Protein AF-A0A9P4SHT7-F1 (afdb_monomer)

Nearest PDB structures (foldseek):
  1g5z-assembly1_A-2  TM=4.386E-01  e=7.631E+00  Borreliella burgdorferi

Mean predicted aligned error: 5.41 Å

pLDDT: mean 90.02, std 9.53, range [49.56, 98.0]

Foldseek 3Di:
DDDDDQPLVNVLVVLVVLLVVQLVDLVSPPQWDQDPVGIAADPVCHSCHDPVSVVSVVSNCVSVVHDDDDDDDDD

Organism: NCBI:txid1346257

Solvent-accessible surface area (backbone atoms only — not comparable to full-atom values): 4661 Å² total; per-residue (Å²): 130,87,73,75,84,74,52,61,70,57,49,41,54,53,49,54,53,46,59,61,41,22,53,74,33,39,94,59,28,93,68,45,38,82,47,99,93,41,76,33,50,30,88,92,40,39,53,79,42,52,72,66,51,51,53,50,52,53,50,47,40,45,63,73,68,47,87,78,78,80,81,77,80,86,129

Secondary structure (DSSP, 8-state):
----PPPHHHHHHHHHHHHHHHTT-GGG-TT-EEETTEEE--TTTGGG--HHHHHHHHHHHHHTTPPPPPPPPP-

Structure (mmCIF, N/CA/C/O backbone):
data_AF-A0A9P4SHT7-F1
#
_entry.id   AF-A0A9P4SHT7-F1
#
loop_
_atom_site.group_PDB
_atom_site.id
_atom_site.type_symbol
_atom_site.label_atom_id
_atom_site.label_alt_id
_atom_site.label_comp_id
_atom_site.label_asym_id
_atom_site.label_entity_id
_atom_site.label_seq_id
_atom_site.pdbx_PDB_ins_code
_atom_site.Cartn_x
_atom_site.Cartn_y
_atom_site.Cartn_z
_atom_site.occupancy
_atom_site.B_iso_or_equiv
_atom_site.auth_seq_id
_atom_site.auth_comp_id
_atom_site.auth_asym_id
_atom_site.auth_atom_id
_atom_site.pdbx_PDB_model_num
ATOM 1 N N . GLN A 1 1 ? -19.744 -13.061 -2.471 1.00 49.56 1 GLN A N 1
ATOM 2 C CA . GLN A 1 1 ? -19.991 -14.008 -1.361 1.00 49.56 1 GLN A CA 1
ATOM 3 C C . GLN A 1 1 ? -19.147 -13.560 -0.180 1.00 49.56 1 GLN A C 1
ATOM 5 O O . GLN A 1 1 ? -18.015 -13.156 -0.406 1.00 49.56 1 GLN A O 1
ATOM 10 N N . LEU A 1 2 ? -19.760 -13.491 1.006 1.00 64.69 2 LEU A N 1
ATOM 11 C CA . LEU A 1 2 ? -19.354 -12.671 2.158 1.00 64.69 2 LEU A CA 1
ATOM 12 C C . LEU A 1 2 ? -17.874 -12.835 2.522 1.00 64.69 2 LEU A C 1
ATOM 14 O O . LEU A 1 2 ? -17.481 -13.863 3.064 1.00 64.69 2 LEU A O 1
ATOM 18 N N . THR A 1 3 ? -17.061 -11.810 2.269 1.00 59.72 3 THR A N 1
ATOM 19 C CA . THR A 1 3 ? -15.750 -11.744 2.908 1.00 59.72 3 THR A CA 1
ATOM 20 C C . THR A 1 3 ? -15.992 -11.286 4.333 1.00 59.72 3 THR A C 1
ATOM 22 O O . THR A 1 3 ? -16.467 -10.171 4.556 1.00 59.72 3 THR A O 1
ATOM 25 N N . THR A 1 4 ? -15.725 -12.166 5.291 1.00 83.50 4 THR A N 1
ATOM 26 C CA . THR A 1 4 ? -15.669 -11.835 6.712 1.00 83.50 4 THR A CA 1
ATOM 27 C C . THR A 1 4 ? -14.931 -10.510 6.883 1.00 83.50 4 THR A C 1
ATOM 29 O O . THR A 1 4 ? -13.869 -10.323 6.284 1.00 83.50 4 THR A O 1
ATOM 32 N N . ALA A 1 5 ? -15.505 -9.578 7.646 1.00 87.25 5 ALA A N 1
ATOM 33 C CA . ALA A 1 5 ? -14.859 -8.294 7.883 1.00 87.25 5 ALA A CA 1
ATOM 34 C C . ALA A 1 5 ? -13.456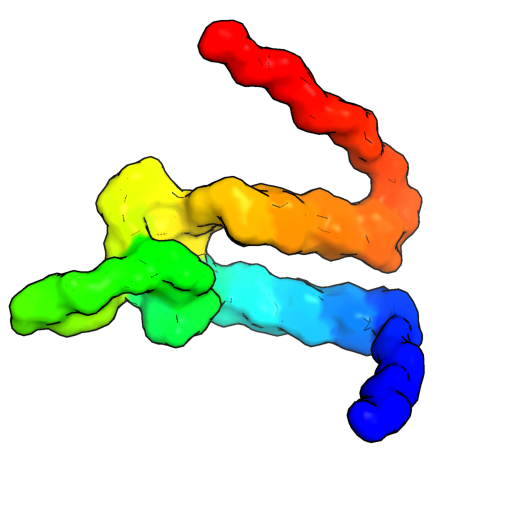 -8.535 8.456 1.00 87.25 5 ALA A C 1
ATOM 36 O O . ALA A 1 5 ? -13.290 -9.312 9.398 1.00 87.25 5 ALA A O 1
ATOM 37 N N . VAL A 1 6 ? -12.449 -7.893 7.868 1.00 89.94 6 VAL A N 1
ATOM 38 C CA . VAL A 1 6 ? -11.079 -7.961 8.374 1.00 89.94 6 VAL A CA 1
ATOM 39 C C . VAL A 1 6 ? -10.994 -7.036 9.589 1.00 89.94 6 VAL A C 1
ATOM 41 O O . VAL A 1 6 ? -11.284 -5.846 9.447 1.00 89.94 6 VAL A O 1
ATOM 44 N N . PRO A 1 7 ? -10.614 -7.536 10.779 1.00 93.94 7 PRO A N 1
ATOM 45 C CA . PRO A 1 7 ? -10.412 -6.676 11.938 1.00 93.94 7 PRO A CA 1
ATOM 46 C C . PRO A 1 7 ? -9.347 -5.604 11.652 1.00 93.94 7 PRO A C 1
ATOM 48 O O . PRO A 1 7 ? -8.371 -5.912 10.960 1.00 93.94 7 PRO A O 1
ATOM 51 N N . PRO A 1 8 ? -9.457 -4.385 12.213 1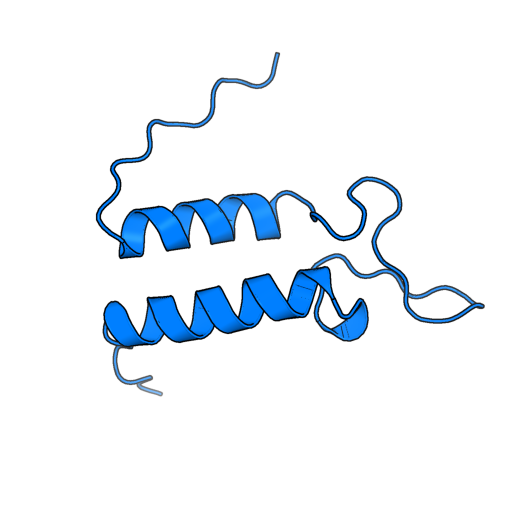.00 93.38 8 PRO A N 1
ATOM 52 C CA . PRO A 1 8 ? -8.492 -3.310 11.963 1.00 93.38 8 PRO A CA 1
ATOM 53 C C . PRO A 1 8 ? -7.033 -3.704 12.227 1.00 93.38 8 PRO A C 1
ATOM 55 O O . PRO A 1 8 ? -6.158 -3.390 11.425 1.00 93.38 8 PRO A O 1
ATOM 58 N N . SER A 1 9 ? -6.773 -4.471 13.291 1.00 95.25 9 SER A N 1
ATOM 59 C CA . SER A 1 9 ? -5.437 -4.997 13.605 1.00 95.25 9 SER A CA 1
ATOM 60 C C . SER A 1 9 ? -4.894 -5.908 12.504 1.00 95.25 9 SER A C 1
ATOM 62 O O . SER A 1 9 ? -3.745 -5.777 12.091 1.00 95.25 9 SER A O 1
ATOM 64 N N . ARG A 1 10 ? -5.738 -6.793 11.964 1.00 96.81 10 ARG A N 1
ATOM 65 C CA . ARG A 1 10 ? -5.343 -7.692 10.880 1.00 96.81 10 ARG A CA 1
ATOM 66 C C . ARG A 1 10 ? -5.125 -6.939 9.569 1.00 96.81 10 ARG A C 1
ATOM 68 O O . ARG A 1 10 ? -4.214 -7.277 8.818 1.00 96.81 10 ARG A O 1
ATOM 75 N N . ALA A 1 11 ? -5.939 -5.921 9.296 1.00 95.94 11 ALA A N 1
ATOM 76 C CA . ALA A 1 11 ? -5.746 -5.047 8.145 1.00 95.94 11 ALA A CA 1
ATOM 77 C C . ALA A 1 11 ? -4.404 -4.301 8.236 1.00 95.94 11 ALA A C 1
ATOM 79 O O . ALA A 1 11 ? -3.676 -4.251 7.247 1.00 95.94 11 ALA A O 1
ATOM 80 N N . LEU A 1 12 ? -4.047 -3.802 9.426 1.00 97.62 12 LEU A N 1
ATOM 81 C CA . LEU A 1 12 ? -2.773 -3.130 9.678 1.00 97.62 12 LEU A CA 1
ATOM 82 C C . LEU A 1 12 ? -1.577 -4.054 9.405 1.00 97.62 12 LEU A C 1
ATOM 84 O O . LEU A 1 12 ? -0.679 -3.677 8.658 1.00 97.62 12 LEU A O 1
ATOM 88 N N . GLU A 1 13 ? -1.590 -5.284 9.929 1.00 98.00 13 GLU A N 1
ATOM 89 C CA . GLU A 1 13 ? -0.523 -6.272 9.692 1.00 98.00 13 GLU A CA 1
ATOM 90 C C . GLU A 1 13 ? -0.327 -6.593 8.202 1.00 98.00 13 GLU A C 1
ATOM 92 O O . GLU A 1 13 ? 0.802 -6.660 7.704 1.00 98.00 13 GLU A O 1
ATOM 97 N N . LEU A 1 14 ? -1.433 -6.810 7.482 1.00 96.94 14 LEU A N 1
ATOM 98 C CA . LEU A 1 14 ? -1.412 -7.094 6.047 1.00 96.94 14 LEU A CA 1
ATOM 99 C C . LEU A 1 14 ? -0.829 -5.913 5.268 1.00 96.94 14 LEU A C 1
ATOM 101 O O . LEU A 1 14 ? 0.013 -6.103 4.389 1.00 96.94 14 LEU A O 1
ATOM 105 N N . LEU A 1 15 ? -1.249 -4.699 5.618 1.00 96.94 15 LEU A N 1
ATOM 106 C CA . LEU A 1 15 ? -0.818 -3.476 4.959 1.00 96.94 15 LEU A CA 1
ATOM 107 C C . LEU A 1 15 ? 0.666 -3.184 5.204 1.00 96.94 15 LEU A C 1
ATOM 109 O O . LEU A 1 15 ? 1.392 -2.897 4.255 1.00 96.94 15 LEU A O 1
ATOM 113 N N . GLN A 1 16 ? 1.139 -3.348 6.439 1.00 97.69 16 GLN A N 1
ATOM 114 C CA . GLN A 1 16 ? 2.554 -3.221 6.795 1.00 97.69 16 GLN A CA 1
ATOM 115 C C . GLN A 1 16 ? 3.426 -4.223 6.044 1.00 97.69 16 GLN A C 1
ATOM 117 O O . GLN A 1 16 ? 4.467 -3.861 5.490 1.00 97.69 16 GLN A O 1
ATOM 122 N N . SER A 1 17 ? 2.975 -5.477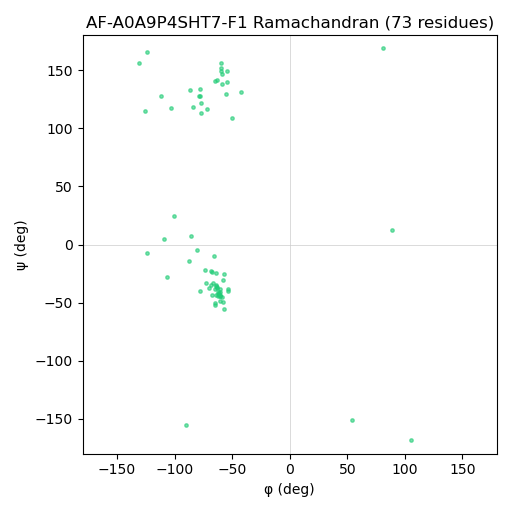 5.975 1.00 98.00 17 SER A N 1
ATOM 123 C CA . SER A 1 17 ? 3.673 -6.531 5.237 1.00 98.00 17 SER A CA 1
ATOM 124 C C . SER A 1 17 ? 3.779 -6.184 3.752 1.00 98.00 17 SER A C 1
ATOM 126 O O . SER A 1 17 ? 4.851 -6.306 3.158 1.00 98.00 17 SER A O 1
ATOM 128 N N . TYR A 1 18 ? 2.683 -5.703 3.160 1.00 97.00 18 TYR A N 1
ATOM 129 C CA . TYR A 1 18 ? 2.653 -5.297 1.761 1.00 97.00 18 TYR A CA 1
ATOM 130 C C . TYR A 1 18 ? 3.568 -4.098 1.482 1.00 97.00 18 TYR A C 1
ATOM 132 O O . TYR A 1 18 ? 4.411 -4.186 0.593 1.00 97.00 18 TYR A O 1
ATOM 140 N N . LEU A 1 19 ? 3.475 -3.017 2.266 1.00 96.81 19 LEU A N 1
ATOM 141 C CA . LEU A 1 19 ? 4.303 -1.812 2.103 1.00 96.81 19 LEU A CA 1
ATOM 142 C C . LEU A 1 19 ? 5.806 -2.111 2.251 1.00 96.81 19 LEU A C 1
ATOM 144 O O . LEU A 1 19 ? 6.641 -1.570 1.519 1.00 96.81 19 LEU A O 1
ATOM 148 N N . ALA A 1 20 ? 6.169 -3.006 3.173 1.00 96.69 20 ALA A N 1
ATOM 149 C CA . ALA A 1 20 ? 7.551 -3.445 3.342 1.00 96.69 20 ALA A CA 1
ATOM 150 C C . ALA A 1 20 ? 8.049 -4.286 2.155 1.00 96.69 20 ALA A C 1
ATOM 152 O O . ALA A 1 20 ? 9.224 -4.208 1.794 1.00 96.69 20 ALA A O 1
ATOM 153 N N . ALA A 1 21 ? 7.177 -5.093 1.548 1.00 96.62 21 ALA A N 1
ATOM 154 C CA . ALA A 1 21 ? 7.522 -5.936 0.410 1.00 96.62 21 ALA A CA 1
ATOM 155 C C . ALA A 1 21 ? 7.582 -5.142 -0.906 1.00 96.62 21 ALA A C 1
ATOM 157 O O . ALA A 1 21 ? 8.511 -5.328 -1.695 1.00 96.62 21 ALA A O 1
ATOM 158 N N . SER A 1 22 ? 6.652 -4.206 -1.115 1.00 95.56 22 SER A N 1
ATOM 159 C CA . SER A 1 22 ? 6.533 -3.404 -2.338 1.00 95.56 22 SER A CA 1
ATOM 160 C C . SER A 1 22 ? 7.736 -2.493 -2.588 1.00 95.56 22 SER A C 1
ATOM 162 O O . SER A 1 22 ? 7.998 -2.130 -3.727 1.00 95.56 22 SER A O 1
ATOM 164 N N . THR A 1 23 ? 8.482 -2.127 -1.540 1.00 93.31 23 THR A N 1
ATOM 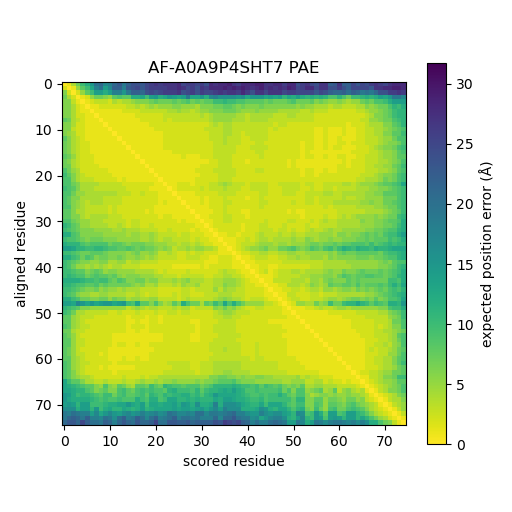165 C CA . THR A 1 23 ? 9.709 -1.310 -1.634 1.00 93.31 23 THR A CA 1
ATOM 166 C C . THR A 1 23 ? 10.973 -2.143 -1.880 1.00 93.31 23 THR A C 1
ATOM 168 O O . THR A 1 23 ? 12.017 -1.601 -2.245 1.00 93.31 23 THR A O 1
ATOM 171 N N . LYS A 1 24 ? 10.901 -3.468 -1.694 1.00 94.75 24 LYS A N 1
ATOM 172 C CA . LYS A 1 24 ? 12.039 -4.398 -1.823 1.00 94.75 24 LYS A CA 1
ATOM 173 C C . LYS A 1 24 ? 11.971 -5.253 -3.084 1.00 94.75 24 LYS A C 1
ATOM 175 O O . LYS A 1 24 ? 13.012 -5.645 -3.606 1.00 94.75 24 LYS A O 1
ATOM 180 N N . ALA A 1 25 ? 10.769 -5.521 -3.584 1.00 94.75 25 ALA A N 1
ATOM 181 C CA . ALA A 1 25 ? 10.534 -6.361 -4.745 1.00 94.75 25 ALA A CA 1
ATOM 182 C C . ALA A 1 25 ? 9.698 -5.630 -5.814 1.00 94.75 25 ALA A C 1
ATOM 184 O O . ALA A 1 25 ? 8.504 -5.414 -5.596 1.00 94.75 25 ALA A O 1
ATOM 185 N N . PRO A 1 26 ? 10.255 -5.349 -7.013 1.00 94.19 26 PRO A N 1
ATOM 186 C CA . PRO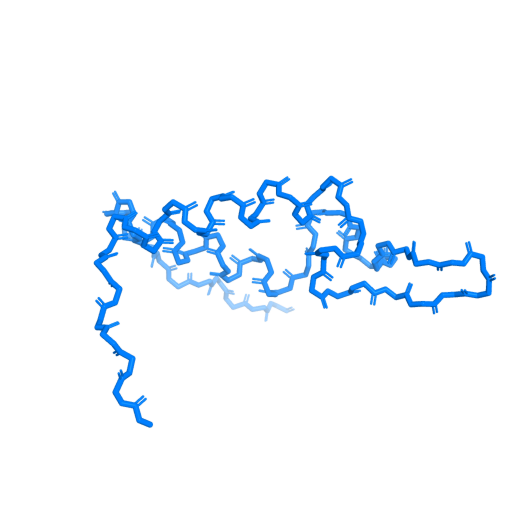 A 1 26 ? 9.492 -4.757 -8.111 1.00 94.19 26 PRO A CA 1
ATOM 187 C C . PRO A 1 26 ? 8.221 -5.543 -8.446 1.00 94.19 26 PRO A C 1
ATOM 189 O O . PRO A 1 26 ? 7.174 -4.952 -8.659 1.00 94.19 26 PRO A O 1
ATOM 192 N N . HIS A 1 27 ? 8.236 -6.875 -8.409 1.00 93.62 27 HIS A N 1
ATOM 193 C CA . HIS A 1 27 ? 7.034 -7.668 -8.706 1.00 93.62 27 HIS A CA 1
ATOM 194 C C . HIS A 1 27 ? 5.882 -7.521 -7.707 1.00 93.62 27 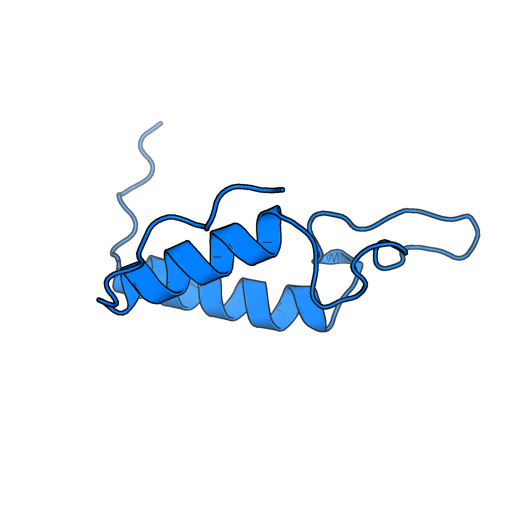HIS A C 1
ATOM 196 O O . HIS A 1 27 ? 4.781 -7.973 -7.999 1.00 93.62 27 HIS A O 1
ATOM 202 N N . LEU A 1 28 ? 6.117 -6.875 -6.565 1.00 94.81 28 LEU A N 1
ATOM 203 C CA . LEU A 1 28 ? 5.103 -6.566 -5.558 1.00 94.81 28 LEU A CA 1
ATOM 204 C C . LEU A 1 28 ? 4.769 -5.069 -5.510 1.00 94.81 28 LEU A C 1
ATOM 206 O O . LEU A 1 28 ? 4.015 -4.635 -4.644 1.00 94.81 28 LEU A O 1
ATOM 210 N N . HIS A 1 29 ? 5.341 -4.265 -6.408 1.00 95.69 29 HIS A N 1
ATOM 211 C CA . HIS A 1 29 ? 5.061 -2.839 -6.495 1.00 95.69 29 HIS A CA 1
ATOM 212 C C . HIS A 1 29 ? 3.835 -2.588 -7.390 1.00 95.69 29 HIS A C 1
ATOM 214 O O . HIS A 1 29 ? 3.787 -3.128 -8.498 1.00 95.69 29 HIS A O 1
ATOM 220 N N . PRO A 1 30 ? 2.869 -1.747 -6.971 1.00 94.69 30 PRO A N 1
ATOM 221 C CA . PRO A 1 30 ? 1.609 -1.568 -7.699 1.00 94.69 30 PRO A CA 1
ATOM 222 C C . PRO A 1 30 ? 1.801 -0.956 -9.092 1.00 94.69 30 PRO A C 1
ATOM 224 O O . PRO A 1 30 ? 1.113 -1.338 -10.030 1.00 94.69 30 PRO A O 1
ATOM 227 N N . ASP A 1 31 ? 2.779 -0.058 -9.235 1.00 93.12 31 ASP A N 1
ATOM 228 C CA . ASP A 1 31 ? 3.060 0.644 -10.497 1.00 93.12 31 ASP A CA 1
ATOM 229 C C . ASP A 1 31 ? 4.253 0.039 -11.261 1.00 93.12 31 ASP A C 1
ATOM 231 O O . ASP A 1 31 ? 4.965 0.732 -11.992 1.00 93.12 31 ASP A O 1
ATOM 235 N N . SER A 1 32 ? 4.564 -1.238 -11.031 1.00 93.81 32 SER A N 1
ATOM 236 C CA . SER A 1 32 ? 5.710 -1.860 -11.694 1.00 93.81 32 SER A CA 1
ATOM 237 C C . SER A 1 32 ? 5.557 -1.926 -13.205 1.00 93.81 32 SER A C 1
ATOM 239 O O . SER A 1 32 ? 4.488 -2.205 -13.740 1.00 93.81 32 SER A O 1
ATOM 241 N N . THR A 1 33 ? 6.666 -1.693 -13.904 1.00 91.62 33 THR A N 1
ATOM 242 C CA . THR A 1 33 ? 6.700 -1.619 -15.364 1.00 91.62 33 THR A CA 1
ATOM 243 C C . THR A 1 33 ? 7.476 -2.798 -15.941 1.00 91.62 33 THR A C 1
ATOM 245 O O . THR A 1 33 ? 8.624 -3.051 -15.563 1.00 91.62 33 THR A O 1
ATOM 248 N N . PHE A 1 34 ? 6.863 -3.519 -16.882 1.00 92.12 34 PHE A N 1
ATOM 249 C CA . PHE A 1 34 ? 7.564 -4.525 -17.677 1.00 92.12 34 PHE A CA 1
ATOM 250 C C . PHE A 1 34 ? 8.384 -3.851 -18.778 1.00 92.12 34 PHE A C 1
ATOM 252 O O . PHE A 1 34 ? 7.874 -3.051 -19.558 1.00 92.12 34 PHE A O 1
ATOM 259 N N . THR A 1 35 ? 9.665 -4.200 -18.850 1.00 89.44 35 THR A N 1
ATOM 260 C CA . THR A 1 35 ? 10.591 -3.760 -19.901 1.00 89.44 35 THR A CA 1
ATOM 261 C C . THR A 1 35 ? 11.215 -4.980 -20.580 1.00 89.44 35 THR A C 1
ATOM 263 O O . THR A 1 35 ? 11.182 -6.071 -20.004 1.00 89.44 35 THR A O 1
ATOM 266 N N . PRO A 1 36 ? 11.868 -4.828 -21.747 1.00 93.88 36 PRO A N 1
ATOM 267 C CA . PRO A 1 36 ? 12.642 -5.920 -22.342 1.00 93.88 36 PRO A CA 1
ATOM 268 C C . PRO A 1 36 ? 13.737 -6.472 -21.412 1.00 93.88 36 PRO A C 1
ATOM 270 O O . PRO A 1 36 ? 14.099 -7.638 -21.506 1.00 93.88 36 PRO A O 1
ATOM 273 N N . SER A 1 37 ? 14.230 -5.654 -20.474 1.00 90.12 37 SER A N 1
ATOM 274 C CA . SER A 1 37 ? 15.212 -6.053 -19.452 1.00 90.12 37 SER A CA 1
ATOM 275 C C . SER A 1 37 ? 14.593 -6.675 -18.190 1.00 90.12 37 SER A C 1
ATOM 277 O O . SER A 1 37 ? 15.291 -6.900 -17.199 1.00 90.12 37 SER A O 1
ATOM 279 N N . GLY A 1 38 ? 13.281 -6.923 -18.204 1.00 92.44 38 GLY A N 1
ATOM 280 C CA . GLY A 1 38 ? 12.515 -7.483 -17.096 1.00 92.44 38 GLY A CA 1
ATOM 281 C C . GLY A 1 38 ? 11.650 -6.458 -16.362 1.00 92.44 38 GLY A C 1
ATOM 282 O O . GLY A 1 38 ? 11.436 -5.330 -16.817 1.00 92.44 38 GLY A O 1
ATOM 283 N N . LEU A 1 39 ? 11.138 -6.879 -15.208 1.00 93.50 39 LEU A N 1
ATOM 284 C CA . LEU A 1 39 ? 10.265 -6.075 -14.361 1.00 93.50 39 LEU A CA 1
ATOM 285 C C . LEU A 1 39 ? 11.075 -5.067 -13.540 1.00 93.50 39 LEU A C 1
ATOM 287 O O . LEU A 1 39 ? 12.040 -5.435 -12.865 1.00 93.50 39 LEU A O 1
ATOM 291 N N . LYS A 1 40 ? 10.688 -3.795 -13.602 1.00 94.50 40 LYS A N 1
ATOM 292 C CA . LYS A 1 40 ? 11.373 -2.686 -12.933 1.00 94.50 40 LYS A CA 1
ATOM 293 C C . LYS A 1 40 ? 10.369 -1.832 -12.169 1.00 94.50 40 LYS A C 1
ATOM 295 O O . LYS A 1 40 ? 9.193 -1.773 -12.521 1.00 94.50 40 LYS A O 1
ATOM 300 N N . TYR A 1 41 ? 10.866 -1.134 -11.152 1.00 94.06 41 TYR A N 1
ATOM 301 C CA . TYR A 1 41 ? 10.117 -0.039 -10.547 1.00 94.06 41 TYR A CA 1
ATOM 302 C C . TYR A 1 41 ? 9.809 1.048 -11.587 1.00 94.06 41 TYR A C 1
ATOM 304 O O . TYR A 1 41 ? 10.589 1.225 -12.530 1.00 94.06 41 TYR A O 1
ATOM 312 N N . PRO A 1 42 ? 8.709 1.793 -11.409 1.00 90.06 42 PRO A N 1
ATOM 313 C CA . PRO A 1 42 ? 8.401 2.941 -12.255 1.00 90.06 42 PRO A CA 1
ATOM 314 C C . PRO A 1 42 ? 9.527 3.981 -12.198 1.00 90.06 42 PRO A C 1
ATOM 316 O O . PRO A 1 42 ? 10.032 4.305 -11.122 1.00 90.06 42 PRO A O 1
ATOM 319 N N . LEU A 1 43 ? 9.892 4.556 -13.347 1.00 87.12 43 LEU A N 1
ATOM 320 C CA . LEU A 1 43 ? 10.952 5.572 -13.421 1.00 87.12 43 LEU A CA 1
ATOM 321 C C . LEU A 1 43 ? 10.611 6.843 -12.631 1.00 87.12 43 LEU A C 1
ATOM 323 O O . LEU A 1 43 ? 11.493 7.434 -12.021 1.00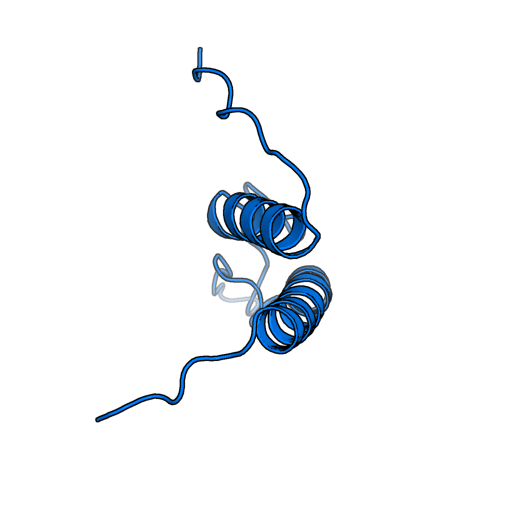 87.12 43 LEU A O 1
ATOM 327 N N . ALA A 1 44 ? 9.339 7.250 -12.632 1.00 86.88 44 ALA A N 1
ATOM 328 C CA . ALA A 1 44 ? 8.902 8.509 -12.030 1.00 86.88 44 ALA A CA 1
ATOM 329 C C . ALA A 1 44 ? 8.913 8.495 -10.492 1.00 86.88 44 ALA A C 1
ATOM 331 O O . ALA A 1 44 ? 9.157 9.525 -9.875 1.00 86.88 44 ALA A O 1
ATOM 332 N N . SER A 1 45 ? 8.637 7.346 -9.871 1.00 85.12 45 SER A N 1
ATOM 333 C CA . SER A 1 45 ? 8.448 7.247 -8.415 1.00 85.12 45 SER A CA 1
ATOM 334 C C . SER A 1 45 ? 9.368 6.235 -7.727 1.00 85.12 45 SER A C 1
ATOM 336 O O . SER A 1 45 ? 9.387 6.148 -6.498 1.00 85.12 45 SER A O 1
ATOM 338 N N . GLY A 1 46 ? 10.132 5.455 -8.496 1.00 91.06 46 GLY A N 1
ATOM 339 C CA . GLY A 1 46 ? 11.044 4.440 -7.978 1.00 91.06 46 GLY A CA 1
ATOM 340 C C . GLY A 1 46 ? 10.362 3.442 -7.038 1.00 91.06 46 GLY A C 1
ATOM 341 O O . GLY A 1 46 ? 9.167 3.172 -7.147 1.00 91.06 46 GLY A O 1
ATOM 342 N N . ALA A 1 47 ? 11.136 2.904 -6.094 1.00 90.00 47 ALA A N 1
ATOM 343 C CA . ALA A 1 47 ? 10.655 1.944 -5.099 1.00 90.00 47 ALA A CA 1
ATOM 344 C C . ALA A 1 47 ? 9.787 2.576 -3.996 1.00 90.00 47 ALA A C 1
ATOM 346 O O . ALA A 1 47 ? 9.010 1.878 -3.348 1.00 90.00 47 ALA A O 1
ATOM 347 N N . ALA A 1 48 ? 9.917 3.889 -3.766 1.00 86.50 48 ALA A N 1
ATOM 348 C CA . ALA A 1 48 ? 9.094 4.621 -2.800 1.00 86.50 48 ALA A CA 1
ATOM 349 C C . ALA A 1 48 ? 7.624 4.727 -3.257 1.00 86.50 48 ALA A C 1
ATOM 351 O O . ALA A 1 48 ? 6.724 4.837 -2.419 1.00 86.50 48 ALA A O 1
ATOM 352 N N . GLY A 1 49 ? 7.394 4.604 -4.566 1.00 85.38 49 GLY A N 1
ATOM 353 C CA . GLY A 1 49 ? 6.097 4.413 -5.206 1.00 85.38 49 GLY A CA 1
ATOM 354 C C . GLY A 1 49 ? 5.262 5.665 -5.401 1.00 85.38 49 GLY A C 1
ATOM 355 O O . GLY A 1 49 ? 5.593 6.747 -4.922 1.00 85.38 49 GLY A O 1
ATOM 356 N N . GLY A 1 50 ? 4.196 5.504 -6.185 1.00 88.88 50 GLY A N 1
ATOM 357 C CA . GLY A 1 50 ? 3.310 6.582 -6.597 1.00 88.88 50 GLY A CA 1
ATOM 358 C C . GLY A 1 50 ? 2.136 6.805 -5.647 1.00 88.88 50 GLY A C 1
ATOM 359 O O . GLY A 1 50 ? 2.161 6.451 -4.464 1.00 88.88 50 GLY A O 1
ATOM 360 N N . ILE A 1 51 ? 1.062 7.376 -6.195 1.00 91.88 51 ILE A N 1
ATOM 361 C CA . ILE A 1 51 ? -0.135 7.765 -5.438 1.00 91.88 51 ILE A CA 1
ATOM 362 C C . ILE A 1 51 ? -0.784 6.590 -4.692 1.00 91.88 51 ILE A C 1
ATOM 364 O O . ILE A 1 51 ? -1.345 6.775 -3.615 1.00 91.88 51 ILE A O 1
ATOM 368 N N . VAL A 1 52 ? -0.664 5.369 -5.223 1.00 94.19 52 VAL A N 1
ATOM 369 C CA . VAL A 1 52 ? -1.188 4.163 -4.571 1.00 94.19 52 VAL A CA 1
ATOM 370 C C . VAL A 1 52 ? -0.456 3.898 -3.257 1.00 94.19 52 VAL A C 1
ATOM 372 O O . VAL A 1 52 ? -1.104 3.783 -2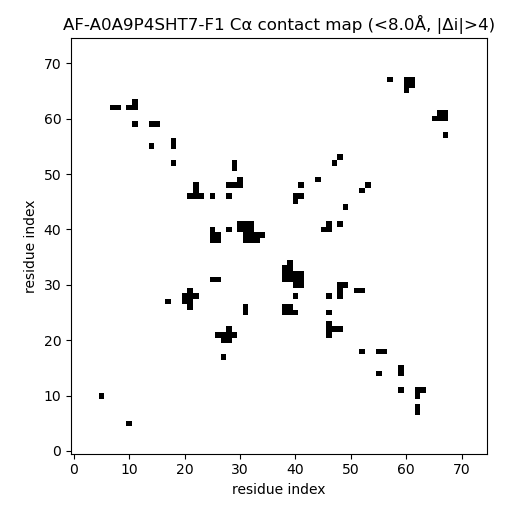.220 1.00 94.19 52 VAL A O 1
ATOM 375 N N . LEU A 1 53 ? 0.884 3.851 -3.261 1.00 95.50 53 LEU A N 1
ATOM 376 C CA . LEU A 1 53 ? 1.646 3.634 -2.024 1.00 95.50 53 LEU A CA 1
ATOM 377 C C . LEU A 1 53 ? 1.512 4.814 -1.050 1.00 95.50 53 LEU A C 1
ATOM 379 O O . LEU A 1 53 ? 1.483 4.587 0.157 1.00 95.50 53 LEU A O 1
ATOM 383 N N . HIS A 1 54 ? 1.377 6.050 -1.546 1.00 93.69 54 HIS A N 1
ATOM 384 C CA . HIS A 1 54 ? 1.044 7.220 -0.717 1.00 93.69 54 HIS A CA 1
ATOM 385 C C . HIS A 1 54 ? -0.271 7.019 0.044 1.00 93.69 54 HIS A C 1
ATOM 387 O O . HIS A 1 54 ? -0.290 7.054 1.274 1.00 93.69 54 HIS A O 1
ATOM 393 N N . ASN A 1 55 ? -1.356 6.716 -0.670 1.00 94.94 55 ASN A N 1
ATOM 394 C CA . ASN A 1 55 ? -2.673 6.524 -0.064 1.00 94.94 55 ASN A CA 1
ATOM 395 C C . ASN A 1 55 ? -2.700 5.333 0.901 1.00 94.94 55 ASN A C 1
ATOM 397 O O . ASN A 1 55 ? -3.329 5.404 1.954 1.00 94.94 55 ASN A O 1
ATOM 401 N N . LEU A 1 56 ? -1.988 4.249 0.586 1.00 95.94 56 LEU A N 1
ATOM 402 C CA . LEU A 1 56 ? -1.887 3.093 1.475 1.00 95.94 56 LEU A CA 1
ATOM 403 C C . LEU A 1 56 ? -1.171 3.426 2.790 1.00 95.94 56 LEU A C 1
ATOM 405 O O . LEU A 1 56 ? -1.625 2.986 3.840 1.00 95.94 56 LEU A O 1
ATOM 409 N N . ARG A 1 57 ? -0.122 4.257 2.776 1.00 95.38 57 ARG A N 1
ATOM 410 C CA . ARG A 1 57 ? 0.514 4.743 4.017 1.00 95.38 57 ARG A CA 1
ATOM 411 C C . ARG A 1 57 ? -0.432 5.608 4.846 1.00 95.38 57 ARG A C 1
ATOM 413 O O . ARG A 1 57 ? -0.430 5.518 6.069 1.00 95.38 57 ARG A O 1
ATOM 420 N N . ARG A 1 58 ? -1.284 6.405 4.194 1.00 95.19 58 ARG A N 1
ATOM 421 C CA . ARG A 1 58 ? -2.330 7.165 4.892 1.00 95.19 58 ARG A CA 1
ATOM 422 C C . ARG A 1 58 ? -3.345 6.237 5.569 1.00 95.19 58 ARG A C 1
ATOM 424 O O . ARG A 1 58 ? -3.697 6.442 6.725 1.00 95.19 58 ARG A O 1
ATOM 431 N N . VAL A 1 59 ? -3.777 5.179 4.885 1.00 95.44 59 VAL A N 1
ATOM 432 C CA . VAL A 1 59 ? -4.649 4.161 5.494 1.00 95.44 59 VAL A CA 1
ATOM 433 C C . VAL A 1 59 ? -3.949 3.461 6.664 1.00 95.44 59 VAL A C 1
ATOM 435 O O . VAL A 1 59 ? -4.577 3.261 7.699 1.00 95.44 59 VAL A O 1
ATOM 438 N N . GLU A 1 60 ? -2.658 3.136 6.545 1.00 96.75 60 GLU A N 1
ATOM 439 C CA . GLU A 1 60 ? -1.869 2.543 7.634 1.00 96.75 60 GLU A CA 1
ATOM 440 C C . GLU A 1 60 ? -1.856 3.437 8.880 1.00 96.75 60 GLU A C 1
ATOM 442 O O . GLU A 1 60 ? -2.165 2.968 9.975 1.00 96.75 60 GLU A O 1
ATOM 447 N N . ALA A 1 61 ? -1.557 4.726 8.716 1.00 95.44 61 ALA A N 1
ATOM 448 C CA . ALA A 1 61 ? -1.572 5.694 9.808 1.00 95.44 61 ALA A CA 1
ATOM 449 C C . ALA A 1 61 ? -2.974 5.825 10.438 1.00 95.44 61 ALA A C 1
ATOM 451 O O . ALA A 1 61 ? -3.108 5.776 11.661 1.00 95.44 61 ALA A O 1
ATOM 452 N N . GLY A 1 62 ? -4.038 5.853 9.628 1.00 94.69 62 GLY A N 1
ATOM 453 C CA . GLY A 1 62 ? -5.415 5.830 10.134 1.00 94.69 62 GLY A CA 1
ATOM 454 C C . GLY A 1 62 ? -5.744 4.567 10.945 1.00 94.69 62 GLY A C 1
ATOM 455 O O . GLY A 1 62 ? -6.362 4.653 12.004 1.00 94.69 62 GLY A O 1
ATOM 456 N N . LEU A 1 63 ? -5.275 3.392 10.507 1.00 95.12 63 LEU A N 1
ATOM 457 C CA . LEU A 1 63 ? -5.429 2.129 11.247 1.00 95.12 63 LEU A CA 1
ATOM 458 C C . LEU A 1 63 ? -4.624 2.096 12.558 1.00 95.12 63 LEU A C 1
ATOM 460 O O . LEU A 1 63 ? -4.995 1.364 13.474 1.00 95.12 63 LEU A O 1
ATOM 464 N N . ARG A 1 64 ? -3.555 2.896 12.672 1.00 95.06 64 ARG A N 1
ATOM 465 C CA . ARG A 1 64 ? -2.786 3.114 13.914 1.00 95.06 64 ARG A CA 1
ATOM 466 C C . ARG A 1 64 ? -3.447 4.123 14.864 1.00 95.06 64 ARG A C 1
ATOM 468 O O . ARG A 1 64 ? -2.960 4.304 15.978 1.00 95.06 64 ARG A O 1
ATOM 475 N N . GLY A 1 65 ? -4.551 4.747 14.450 1.00 93.56 65 GLY A N 1
ATOM 476 C CA . GLY A 1 65 ? -5.273 5.758 15.224 1.00 93.56 65 GLY A CA 1
ATOM 477 C C . GLY A 1 65 ? -4.777 7.189 15.008 1.00 93.56 65 GLY A C 1
ATOM 478 O O . GLY A 1 65 ? -5.151 8.078 15.770 1.00 93.56 65 GLY A O 1
ATOM 479 N N . GLU A 1 66 ? -3.945 7.433 13.994 1.00 93.25 66 GLU A N 1
ATOM 480 C CA . GLU A 1 66 ? -3.471 8.775 13.655 1.00 93.25 66 GLU A CA 1
ATOM 481 C C . GLU A 1 66 ? -4.564 9.546 12.893 1.00 93.25 66 GLU A C 1
ATOM 483 O O . GLU A 1 66 ? -5.187 9.023 11.964 1.00 93.25 66 GLU A O 1
ATOM 488 N N . HIS A 1 67 ? -4.806 10.805 13.273 1.00 87.31 67 HIS A N 1
ATOM 489 C CA . HIS A 1 67 ? -5.681 11.700 12.517 1.00 87.31 67 HIS A CA 1
ATOM 490 C C . HIS A 1 67 ? -4.882 12.346 11.385 1.00 87.31 67 HIS A C 1
ATOM 492 O O . HIS A 1 67 ? -3.908 13.053 11.639 1.00 87.31 67 HIS A O 1
ATOM 498 N N . LEU A 1 68 ? -5.281 12.092 10.139 1.00 82.06 68 LEU A N 1
ATOM 499 C CA . LEU A 1 68 ? -4.621 12.655 8.966 1.00 82.06 68 LEU A CA 1
ATOM 500 C C . LEU A 1 68 ? -5.437 13.806 8.396 1.00 82.06 68 LEU A C 1
ATOM 502 O O . LEU A 1 68 ? -6.536 13.589 7.883 1.00 82.06 68 LEU A O 1
ATOM 506 N N . GLU A 1 69 ? -4.846 14.994 8.403 1.00 85.81 69 GLU A N 1
ATOM 507 C CA . GLU A 1 69 ? -5.371 16.151 7.682 1.00 85.81 69 GLU A CA 1
ATOM 508 C C . GLU A 1 69 ? -5.470 15.868 6.165 1.00 85.81 69 GLU A C 1
ATOM 510 O O . GLU A 1 69 ? -4.773 14.988 5.635 1.00 85.81 69 GLU A O 1
ATOM 515 N N . PRO A 1 70 ? -6.345 16.573 5.425 1.00 80.44 70 PRO A N 1
ATOM 516 C CA . PRO A 1 70 ? -6.392 16.491 3.967 1.00 80.44 70 PRO A CA 1
ATOM 517 C C . PRO A 1 70 ? -5.023 16.777 3.333 1.00 80.44 70 PRO A C 1
ATOM 519 O O . PRO A 1 70 ? -4.242 17.566 3.862 1.00 80.44 70 PRO A O 1
ATOM 522 N N . ASP A 1 71 ? -4.739 16.154 2.181 1.00 77.12 71 ASP A N 1
ATOM 523 C CA . ASP A 1 71 ? -3.526 16.528 1.441 1.00 77.12 71 ASP A CA 1
ATOM 524 C C . ASP A 1 71 ? -3.679 17.984 0.964 1.00 77.12 71 ASP A C 1
ATOM 526 O O . ASP A 1 71 ? -4.782 18.370 0.552 1.00 77.12 71 ASP A O 1
ATOM 530 N N . PRO A 1 72 ? -2.610 18.798 1.007 1.00 77.56 72 PRO A N 1
ATOM 531 C CA . PRO A 1 72 ? -2.669 20.162 0.510 1.00 77.56 72 PRO A CA 1
ATOM 532 C C . PRO A 1 72 ? -3.045 20.174 -0.983 1.00 77.56 72 PRO A C 1
ATOM 534 O O . PRO A 1 72 ? -2.713 19.228 -1.711 1.00 77.56 72 PRO A O 1
ATOM 537 N N . PRO A 1 73 ? -3.734 21.226 -1.465 1.00 73.00 73 PRO A N 1
ATOM 538 C CA . PRO A 1 73 ? -4.035 21.374 -2.883 1.00 73.00 73 PRO A CA 1
ATOM 539 C C . PRO A 1 73 ? -2.752 21.288 -3.716 1.00 73.00 73 PRO A C 1
ATOM 541 O O . PRO A 1 73 ? -1.718 21.823 -3.322 1.00 73.00 73 PRO A O 1
ATOM 544 N N . LYS A 1 74 ? -2.818 20.619 -4.871 1.00 70.81 74 LYS A N 1
ATOM 545 C CA . LYS A 1 74 ? -1.726 20.677 -5.848 1.00 70.81 74 LYS A CA 1
ATOM 546 C C . LYS A 1 74 ? -1.745 22.066 -6.491 1.00 70.81 74 LYS A C 1
ATOM 548 O O . LYS A 1 74 ? -2.756 22.406 -7.104 1.00 70.81 74 LYS A O 1
ATOM 553 N N . GLU A 1 75 ? -0.676 22.836 -6.298 1.00 58.41 75 GLU A N 1
ATOM 554 C CA . GLU A 1 75 ? -0.424 24.109 -6.997 1.00 58.41 75 GLU A CA 1
ATOM 555 C C . GLU A 1 75 ? -0.129 23.897 -8.488 1.00 58.41 75 GLU A C 1
ATOM 557 O O . GLU A 1 75 ? 0.507 22.870 -8.832 1.00 58.41 75 GLU A O 1
#

Radius of gyration: 14.85 Å; Cα contacts (8 Å, 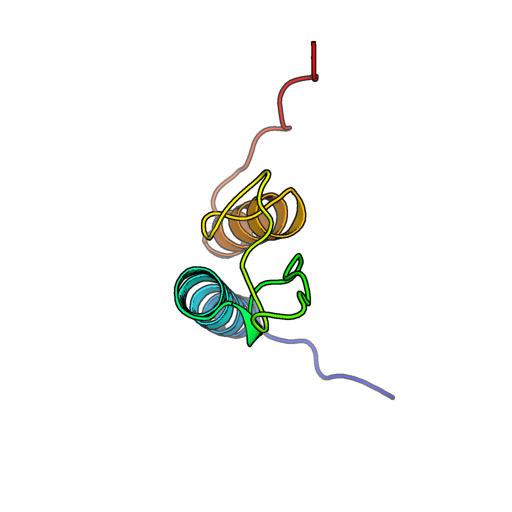|Δi|>4): 68; chains: 1; bounding box: 35×38×38 Å

Sequence (75 aa):
QLTTAVPPSRALELLQSYLAASTKAPHLHPDSTFTPSGLKYPLASGAAGGIVLHNLRRVEAGLRGEHLEPDPPKE